Protein AF-A0A1Q4XHC7-F1 (afdb_monomer_lite)

Sequence (106 aa):
MLDNALRKAAAVWIRPDGHEPRLVWSLWRDGTLLVAVGGTEQRVPGLADGVTCTITVRSPTTHSHLVDATATAHLTEPDDDTAAALRAARLNGRPRWESVYRLEFA

Foldseek 3Di:
DVLVLLCQDQWKWKAWPPGDIDIAGWDDDPNWIKGFADDPGDDDPNQDAQTKIWIWGADPPPRHTDDTFIWGKHWDDDDPVRVVVVQVSDPDDRDDGPTMIITHTD

Structure (mmCIF, N/CA/C/O backbone):
data_AF-A0A1Q4XHC7-F1
#
_entry.id   AF-A0A1Q4XHC7-F1
#
loop_
_atom_site.group_PDB
_atom_site.id
_atom_site.type_symbol
_atom_site.label_atom_id
_atom_site.label_alt_id
_atom_site.label_comp_id
_atom_site.label_asym_id
_atom_site.label_entity_id
_atom_site.label_seq_id
_atom_site.pdbx_PDB_ins_code
_atom_site.Cartn_x
_atom_site.Cartn_y
_atom_site.Cartn_z
_atom_site.occupancy
_atom_site.B_iso_or_equiv
_atom_site.auth_seq_id
_atom_site.auth_comp_id
_atom_site.auth_asym_id
_atom_site.auth_atom_id
_atom_site.pdbx_PDB_model_num
ATOM 1 N N . MET A 1 1 ? -9.289 12.947 7.707 1.00 78.50 1 MET A N 1
ATOM 2 C CA . MET A 1 1 ? -8.138 12.576 8.569 1.00 78.50 1 MET A CA 1
ATOM 3 C C . MET A 1 1 ? -7.248 11.537 7.902 1.00 78.50 1 MET A C 1
ATOM 5 O O . MET A 1 1 ? -6.044 11.751 7.878 1.00 78.50 1 MET A O 1
ATOM 9 N N . LEU A 1 2 ? -7.827 10.476 7.321 1.00 90.88 2 LEU A N 1
ATOM 10 C CA . LEU A 1 2 ? -7.091 9.421 6.617 1.00 90.88 2 LEU A CA 1
ATOM 11 C C . LEU A 1 2 ? -6.254 9.934 5.427 1.00 90.88 2 LEU A C 1
ATOM 13 O O . LEU A 1 2 ? -5.055 9.692 5.424 1.00 90.88 2 LEU A O 1
ATOM 17 N N . ASP A 1 3 ? -6.827 10.722 4.499 1.00 93.12 3 ASP A N 1
ATOM 18 C CA . ASP A 1 3 ? -6.078 11.301 3.354 1.00 93.12 3 ASP A CA 1
ATOM 19 C C . ASP A 1 3 ? -4.820 12.059 3.807 1.00 93.12 3 ASP A C 1
ATOM 21 O O . ASP A 1 3 ? -3.714 11.759 3.373 1.00 93.12 3 ASP A O 1
ATOM 25 N N . ASN A 1 4 ? -4.966 12.986 4.761 1.00 93.69 4 ASN A N 1
ATOM 26 C CA . ASN A 1 4 ? -3.839 13.760 5.287 1.00 93.69 4 ASN A CA 1
ATOM 27 C C . ASN A 1 4 ? -2.778 12.883 5.971 1.00 93.69 4 ASN A C 1
ATOM 29 O O . ASN A 1 4 ? -1.597 13.230 5.939 1.00 93.69 4 ASN A O 1
ATOM 33 N N . ALA A 1 5 ? -3.187 11.788 6.620 1.00 94.88 5 ALA A N 1
ATOM 34 C CA . ALA A 1 5 ? -2.265 10.847 7.244 1.00 94.88 5 ALA A CA 1
ATOM 35 C C . ALA A 1 5 ? -1.504 10.039 6.182 1.00 94.88 5 ALA A C 1
ATOM 37 O O . ALA A 1 5 ? -0.280 9.981 6.239 1.00 94.88 5 ALA A O 1
ATOM 38 N N . LEU A 1 6 ? -2.204 9.497 5.181 1.00 95.81 6 LEU A N 1
ATOM 39 C CA . LEU A 1 6 ? -1.618 8.717 4.086 1.00 95.81 6 LEU A CA 1
ATOM 40 C C . LEU A 1 6 ? -0.716 9.561 3.185 1.00 95.81 6 LEU A C 1
ATOM 42 O O . LEU A 1 6 ? 0.376 9.129 2.841 1.00 95.81 6 LEU A O 1
ATOM 46 N N . ARG A 1 7 ? -1.099 10.806 2.892 1.00 94.44 7 ARG A N 1
ATOM 47 C CA . ARG A 1 7 ? -0.274 11.761 2.136 1.00 94.44 7 ARG A CA 1
ATOM 48 C C . ARG A 1 7 ? 1.074 12.045 2.800 1.00 94.44 7 ARG A C 1
ATOM 50 O O . ARG A 1 7 ? 2.046 12.337 2.113 1.00 94.44 7 ARG A O 1
ATOM 57 N N . LYS A 1 8 ? 1.129 12.004 4.135 1.00 94.00 8 LYS A N 1
ATOM 58 C CA . LYS A 1 8 ? 2.363 12.197 4.916 1.00 94.00 8 LYS A CA 1
ATOM 59 C C . LYS A 1 8 ? 3.101 10.888 5.188 1.00 94.00 8 LYS A C 1
ATOM 61 O O . LYS A 1 8 ? 4.268 10.922 5.574 1.00 94.00 8 LYS A O 1
ATOM 66 N N . ALA A 1 9 ? 2.430 9.752 5.040 1.00 92.88 9 ALA A N 1
ATOM 67 C CA . ALA A 1 9 ? 3.003 8.448 5.294 1.00 92.88 9 ALA A CA 1
ATOM 68 C C . ALA A 1 9 ? 3.813 7.989 4.076 1.00 92.88 9 ALA A C 1
ATOM 70 O O . ALA A 1 9 ? 3.265 7.710 3.016 1.00 92.88 9 ALA A O 1
ATOM 71 N N . ALA A 1 10 ? 5.130 7.864 4.241 1.00 91.31 10 ALA A N 1
ATOM 72 C CA . ALA A 1 10 ? 5.979 7.185 3.257 1.00 91.31 10 ALA A CA 1
ATOM 73 C C . ALA A 1 10 ? 5.878 5.647 3.358 1.00 91.31 10 ALA A C 1
ATOM 75 O O . ALA A 1 10 ? 6.290 4.929 2.447 1.00 91.31 10 ALA A O 1
ATOM 76 N N . ALA A 1 11 ? 5.355 5.143 4.481 1.00 96.31 11 ALA A N 1
ATOM 77 C CA . ALA A 1 11 ? 5.172 3.727 4.754 1.00 96.31 11 ALA A CA 1
ATOM 78 C C . ALA A 1 11 ? 3.938 3.482 5.629 1.00 96.31 11 ALA A C 1
ATOM 80 O O . ALA A 1 11 ? 3.597 4.301 6.487 1.00 96.31 11 ALA A O 1
ATOM 81 N N . VAL A 1 12 ? 3.312 2.323 5.443 1.00 98.06 12 VAL A N 1
ATOM 82 C CA . VAL A 1 12 ? 2.160 1.852 6.221 1.00 98.06 12 VAL A CA 1
ATOM 83 C C . VAL A 1 12 ? 2.353 0.395 6.621 1.00 98.06 12 VAL A C 1
ATOM 85 O O . VAL A 1 12 ? 3.121 -0.333 5.990 1.00 98.06 12 VAL A O 1
ATOM 88 N N . TRP A 1 13 ? 1.639 -0.059 7.647 1.00 98.50 13 TRP A N 1
ATOM 89 C CA . TRP A 1 13 ? 1.490 -1.493 7.870 1.00 98.50 13 TRP A CA 1
ATOM 90 C C . TRP A 1 13 ? 0.291 -2.004 7.085 1.00 98.50 13 TRP A C 1
ATOM 92 O O . TRP A 1 13 ? -0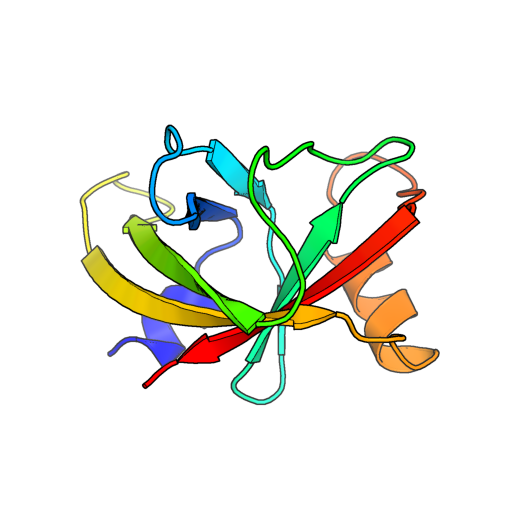.793 -1.433 7.183 1.00 98.50 13 TRP A O 1
ATOM 102 N N . ILE A 1 14 ? 0.481 -3.093 6.349 1.00 98.56 14 ILE A N 1
ATOM 103 C CA . ILE A 1 14 ? -0.588 -3.816 5.661 1.00 98.56 14 ILE A CA 1
ATOM 104 C C . ILE A 1 14 ? -0.735 -5.174 6.320 1.00 98.56 14 ILE A C 1
ATOM 106 O O . ILE A 1 14 ? 0.241 -5.916 6.434 1.00 98.56 14 ILE A O 1
ATOM 110 N N . ARG A 1 15 ? -1.961 -5.505 6.715 1.00 98.69 15 ARG A N 1
ATOM 111 C CA . ARG A 1 15 ? -2.350 -6.832 7.179 1.00 98.69 15 ARG A CA 1
ATOM 112 C C . ARG A 1 15 ? -3.452 -7.382 6.271 1.00 98.69 15 ARG A C 1
ATOM 114 O O . ARG A 1 15 ? -4.613 -7.031 6.493 1.00 98.69 15 ARG A O 1
ATOM 121 N N . PRO A 1 16 ? -3.116 -8.196 5.257 1.00 98.44 16 PRO A N 1
ATOM 122 C CA . PRO A 1 16 ? -4.117 -8.967 4.525 1.00 98.44 16 PRO A CA 1
ATOM 123 C C . PRO A 1 16 ? -4.865 -9.909 5.472 1.00 98.44 16 PRO A C 1
ATOM 125 O O . PRO A 1 16 ? -4.298 -10.347 6.479 1.00 98.44 16 PRO A O 1
ATOM 128 N N . ASP A 1 17 ? -6.127 -10.209 5.176 1.00 97.31 17 ASP A N 1
ATOM 129 C CA . ASP A 1 17 ? -6.935 -11.075 6.036 1.00 97.31 17 ASP A CA 1
ATOM 130 C C . ASP A 1 17 ? -6.278 -12.454 6.249 1.00 97.31 17 ASP A C 1
ATOM 132 O O . ASP A 1 17 ? -5.711 -13.044 5.327 1.00 97.31 17 ASP A O 1
ATOM 136 N N . GLY A 1 18 ? -6.282 -12.939 7.492 1.00 97.12 18 GLY A N 1
ATOM 137 C CA . GLY A 1 18 ? -5.613 -14.185 7.891 1.00 97.12 18 GLY A CA 1
ATOM 138 C C . GLY A 1 18 ? -4.073 -14.175 7.877 1.00 97.12 18 GLY A C 1
ATOM 139 O O . GLY A 1 18 ? -3.473 -15.234 8.055 1.00 97.12 18 GLY A O 1
ATOM 140 N N . HIS A 1 19 ? -3.418 -13.024 7.675 1.00 98.25 19 HIS A N 1
ATOM 141 C CA . HIS A 1 19 ? -1.956 -12.920 7.580 1.00 98.25 19 HIS A CA 1
ATOM 142 C C . HIS A 1 19 ? -1.352 -11.953 8.610 1.00 98.25 19 HIS A C 1
ATOM 144 O O . HIS A 1 19 ? -2.020 -11.077 9.158 1.00 98.25 19 HIS A O 1
ATOM 150 N N . GLU A 1 20 ? -0.050 -12.101 8.863 1.00 98.06 20 GLU A N 1
ATOM 151 C CA . GLU A 1 20 ? 0.720 -11.192 9.721 1.00 98.06 20 GLU A CA 1
ATOM 152 C C . GLU A 1 20 ? 0.958 -9.832 9.039 1.00 98.06 20 GLU A C 1
ATOM 154 O O . GLU A 1 20 ? 1.228 -9.789 7.833 1.00 98.06 20 GLU A O 1
ATOM 159 N N . PRO A 1 21 ? 0.946 -8.712 9.788 1.00 98.06 21 PRO A N 1
ATOM 160 C CA . PRO A 1 21 ? 1.198 -7.398 9.222 1.00 98.06 21 PRO A CA 1
ATOM 161 C C . PRO A 1 21 ? 2.632 -7.260 8.683 1.00 98.06 21 PRO A C 1
ATOM 163 O O . PRO A 1 21 ? 3.601 -7.841 9.192 1.00 98.06 21 PRO A O 1
ATOM 166 N N . ARG A 1 22 ? 2.783 -6.430 7.649 1.00 98.38 22 ARG A N 1
ATOM 167 C CA . ARG A 1 22 ? 4.069 -6.037 7.061 1.00 98.38 22 ARG A CA 1
ATOM 168 C C . ARG A 1 22 ? 4.146 -4.525 6.930 1.00 98.38 22 ARG A C 1
ATOM 170 O O . ARG A 1 22 ? 3.238 -3.912 6.378 1.00 98.38 22 ARG A O 1
ATOM 177 N N . LEU A 1 23 ? 5.235 -3.936 7.421 1.00 97.81 23 LEU A N 1
ATOM 178 C CA . LEU A 1 23 ? 5.568 -2.541 7.148 1.00 97.81 23 LEU A CA 1
ATOM 179 C C . LEU A 1 23 ? 6.111 -2.441 5.723 1.00 97.81 23 LEU A C 1
ATOM 181 O O . LEU A 1 23 ? 7.073 -3.129 5.381 1.00 97.81 23 LEU A O 1
ATOM 185 N N . VAL A 1 24 ? 5.499 -1.589 4.914 1.00 97.81 24 VAL A N 1
ATOM 186 C CA . VAL A 1 24 ? 5.828 -1.427 3.499 1.00 97.81 24 VAL A CA 1
ATOM 187 C C . VAL A 1 24 ? 5.901 0.039 3.122 1.00 97.81 24 VAL A C 1
ATOM 189 O O . VAL A 1 24 ? 5.163 0.856 3.673 1.00 97.81 24 VAL A O 1
ATOM 192 N N . TRP A 1 25 ? 6.769 0.377 2.169 1.00 97.44 25 TRP A N 1
ATOM 193 C CA . TRP A 1 25 ? 6.708 1.691 1.540 1.00 97.44 25 TRP A CA 1
ATOM 194 C C . TRP A 1 25 ? 5.490 1.755 0.616 1.00 97.44 25 TRP A C 1
ATOM 196 O O . TRP A 1 25 ? 5.077 0.748 0.034 1.00 97.44 25 TRP A O 1
ATOM 206 N N . SER A 1 26 ? 4.910 2.940 0.494 1.00 97.06 26 SER A N 1
ATOM 207 C CA . SER A 1 26 ? 3.682 3.146 -0.268 1.00 97.06 26 SER A CA 1
ATOM 208 C C . SER A 1 26 ? 3.663 4.521 -0.917 1.00 97.06 26 SER A C 1
ATOM 210 O O . SER A 1 26 ? 4.337 5.440 -0.454 1.00 97.06 26 SER A O 1
ATOM 212 N N . LEU A 1 27 ? 2.845 4.675 -1.953 1.00 97.56 27 LEU A N 1
ATOM 213 C CA . LEU A 1 27 ? 2.584 5.958 -2.595 1.00 97.56 27 LEU A CA 1
ATOM 214 C C . LEU A 1 27 ? 1.106 6.318 -2.432 1.00 97.56 27 LEU A C 1
ATOM 216 O O . LEU A 1 27 ? 0.241 5.588 -2.904 1.00 97.56 27 LEU A O 1
ATOM 220 N N . TRP A 1 28 ? 0.814 7.451 -1.795 1.00 96.44 28 TRP A N 1
ATOM 221 C CA . TRP A 1 28 ? -0.518 8.052 -1.848 1.00 96.44 28 TRP A CA 1
ATOM 222 C C . TRP A 1 28 ? -0.635 8.913 -3.102 1.00 96.44 28 TRP A C 1
ATOM 224 O O . TRP A 1 28 ? 0.118 9.877 -3.262 1.00 96.44 28 TRP A O 1
ATOM 234 N N . ARG A 1 29 ? -1.571 8.578 -3.988 1.00 93.81 29 ARG A N 1
ATOM 235 C CA . ARG A 1 29 ? -1.801 9.299 -5.240 1.00 93.81 29 ARG A CA 1
ATOM 236 C C . ARG A 1 29 ? -3.275 9.215 -5.613 1.00 93.81 29 ARG A C 1
ATOM 238 O O . ARG A 1 29 ? -3.859 8.143 -5.545 1.00 93.81 29 ARG A O 1
ATOM 245 N N . ASP A 1 30 ? -3.872 10.354 -5.959 1.00 88.62 30 ASP A N 1
ATOM 246 C CA . ASP A 1 30 ? -5.245 10.439 -6.478 1.00 88.62 30 ASP A CA 1
ATOM 247 C C . ASP A 1 30 ? -6.285 9.689 -5.618 1.00 88.62 30 ASP A C 1
ATOM 249 O O . ASP A 1 30 ? -7.111 8.925 -6.107 1.00 88.62 30 ASP A O 1
ATOM 253 N N . GLY A 1 31 ? -6.210 9.878 -4.294 1.00 89.94 31 GLY A N 1
ATOM 254 C CA . GLY A 1 31 ? -7.134 9.253 -3.337 1.00 89.94 31 GLY A CA 1
ATOM 255 C C . GLY A 1 31 ? -6.899 7.757 -3.103 1.00 89.94 31 GLY A C 1
ATOM 256 O O . GLY A 1 31 ? -7.700 7.111 -2.434 1.00 89.94 31 GLY A O 1
ATOM 257 N N . THR A 1 32 ? -5.811 7.211 -3.642 1.00 92.06 32 THR A N 1
ATOM 258 C CA . THR A 1 32 ? -5.506 5.783 -3.640 1.00 92.06 32 THR A CA 1
ATOM 259 C C . THR A 1 32 ? -4.137 5.524 -3.023 1.00 92.06 32 THR A C 1
ATOM 261 O O . THR A 1 32 ? -3.174 6.259 -3.255 1.00 92.06 32 THR A O 1
ATOM 264 N N . LEU A 1 33 ? -4.027 4.446 -2.244 1.00 97.81 33 LEU A N 1
ATOM 265 C CA . LEU A 1 33 ? -2.747 3.978 -1.726 1.00 97.81 33 LEU A CA 1
ATOM 266 C C . LEU A 1 33 ? -2.194 2.876 -2.636 1.00 97.81 33 LEU A C 1
ATOM 268 O O . LEU A 1 33 ? -2.796 1.816 -2.773 1.00 97.81 33 LEU A O 1
ATOM 272 N N . LEU A 1 34 ? -1.047 3.131 -3.255 1.00 98.25 34 LEU A N 1
ATOM 273 C CA . LEU A 1 34 ? -0.382 2.226 -4.186 1.00 98.25 34 LEU A CA 1
ATOM 274 C C . LEU A 1 34 ? 0.782 1.503 -3.509 1.00 98.25 34 LEU A C 1
ATOM 276 O O . LEU A 1 34 ? 1.587 2.117 -2.799 1.00 98.25 34 LEU A O 1
ATOM 280 N N . VAL A 1 35 ? 0.890 0.201 -3.769 1.00 98.31 35 VAL A N 1
ATOM 281 C CA . VAL A 1 35 ? 1.908 -0.677 -3.182 1.00 98.31 35 VAL A CA 1
ATOM 282 C C . VAL A 1 35 ? 2.517 -1.541 -4.278 1.00 98.31 35 VAL A C 1
ATOM 284 O O . VAL A 1 35 ? 1.844 -2.399 -4.846 1.00 98.31 35 VAL A O 1
ATOM 287 N N . ALA A 1 36 ? 3.801 -1.331 -4.561 1.00 98.25 36 ALA A N 1
ATOM 288 C CA . ALA A 1 36 ? 4.571 -2.186 -5.457 1.00 98.25 36 ALA A CA 1
ATOM 289 C C . ALA A 1 36 ? 5.180 -3.362 -4.674 1.00 98.25 36 ALA A C 1
ATOM 291 O O . ALA A 1 36 ? 5.728 -3.166 -3.584 1.00 98.25 36 ALA A O 1
ATOM 292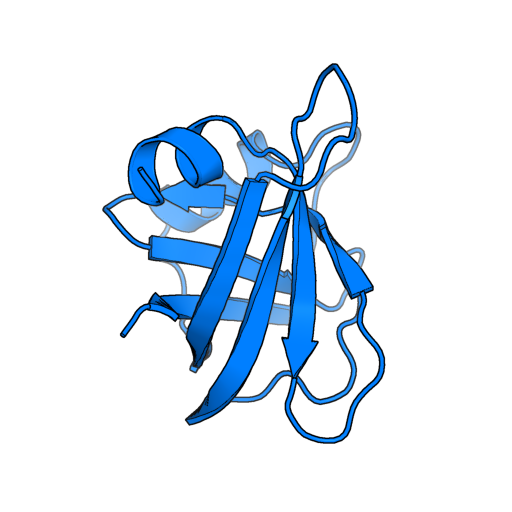 N N . VAL A 1 37 ? 5.074 -4.577 -5.217 1.00 98.19 37 VAL A N 1
ATOM 293 C CA . VAL A 1 37 ? 5.538 -5.819 -4.576 1.00 98.19 37 VAL A CA 1
ATOM 294 C C . VAL A 1 37 ? 6.284 -6.731 -5.552 1.00 98.19 37 VAL A C 1
ATOM 296 O O . VAL A 1 37 ? 6.114 -6.638 -6.770 1.00 98.19 37 VAL A O 1
ATOM 299 N N . GLY A 1 38 ? 7.093 -7.641 -5.005 1.00 97.12 38 GLY A N 1
ATOM 300 C CA . GLY A 1 38 ? 7.847 -8.630 -5.785 1.00 97.12 38 GLY A CA 1
ATOM 301 C C . GLY A 1 38 ? 9.102 -8.059 -6.451 1.00 97.12 38 GLY A C 1
ATOM 302 O O . GLY A 1 38 ? 9.421 -6.880 -6.296 1.00 97.12 38 GLY A O 1
ATOM 303 N N . GLY A 1 39 ? 9.854 -8.900 -7.165 1.00 95.75 39 GLY A N 1
ATOM 304 C CA . GLY A 1 39 ? 11.141 -8.521 -7.745 1.00 95.75 39 GLY A CA 1
ATOM 305 C C . GLY A 1 39 ? 12.155 -8.093 -6.677 1.00 95.75 39 GLY A C 1
ATOM 306 O O . GLY A 1 39 ? 12.524 -8.883 -5.806 1.00 95.75 39 GLY A O 1
ATOM 307 N N . THR A 1 40 ? 12.617 -6.842 -6.746 1.00 95.69 40 THR A N 1
ATOM 308 C CA . THR A 1 40 ? 13.493 -6.225 -5.730 1.00 95.69 40 THR A CA 1
ATOM 309 C C . THR A 1 40 ? 12.723 -5.564 -4.591 1.00 95.69 40 THR A C 1
ATOM 311 O O . THR A 1 40 ? 13.336 -5.066 -3.645 1.00 95.69 40 THR A O 1
ATOM 314 N N . GLU A 1 41 ? 11.395 -5.518 -4.684 1.00 96.69 41 GLU A N 1
ATOM 315 C CA . GLU A 1 41 ? 10.540 -4.848 -3.718 1.00 96.69 41 GLU A CA 1
ATOM 316 C C . GLU A 1 41 ? 10.047 -5.782 -2.614 1.00 96.69 41 GLU A C 1
ATOM 318 O O . GLU A 1 41 ? 10.249 -6.999 -2.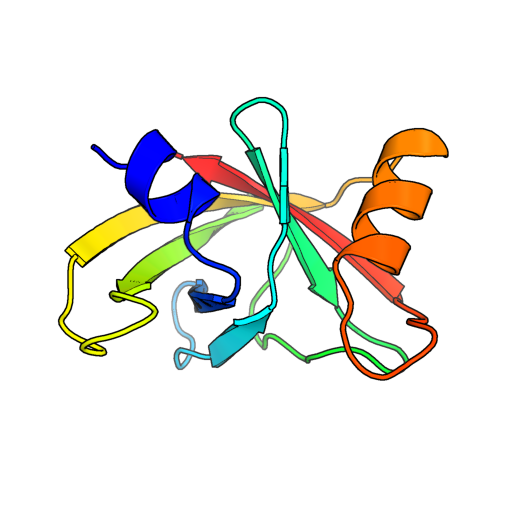605 1.00 96.69 41 GLU A O 1
ATOM 323 N N . GLN A 1 42 ? 9.406 -5.159 -1.631 1.00 96.56 42 GLN A N 1
ATOM 324 C CA . GLN A 1 42 ? 8.795 -5.820 -0.489 1.00 96.56 42 GLN A CA 1
ATOM 325 C C . GLN A 1 42 ? 7.854 -6.967 -0.889 1.00 96.56 42 GLN A C 1
ATOM 327 O O . GLN A 1 42 ? 7.184 -6.942 -1.923 1.00 96.56 42 GLN A O 1
ATOM 332 N N . ARG A 1 43 ? 7.779 -7.976 -0.017 1.00 97.31 43 ARG A N 1
ATOM 333 C CA . ARG A 1 43 ? 6.819 -9.078 -0.116 1.00 97.31 43 ARG A CA 1
ATOM 334 C C . ARG A 1 43 ? 5.733 -8.897 0.932 1.00 97.31 43 ARG A C 1
ATOM 336 O O . ARG A 1 43 ? 6.041 -8.676 2.104 1.00 97.31 43 ARG A O 1
ATOM 343 N N . VAL A 1 44 ? 4.482 -9.063 0.519 1.00 98.19 44 VAL A N 1
ATOM 344 C CA . VAL A 1 44 ? 3.311 -8.984 1.399 1.00 98.19 44 VAL A CA 1
ATOM 345 C C . VAL A 1 44 ? 2.519 -10.286 1.257 1.00 98.19 44 VAL A C 1
ATOM 347 O O . VAL A 1 44 ? 1.684 -10.392 0.362 1.00 98.19 44 VAL A O 1
ATOM 350 N N . PRO A 1 45 ? 2.817 -11.322 2.068 1.00 97.94 45 PRO A N 1
ATOM 351 C CA . PRO A 1 45 ? 2.072 -12.578 2.030 1.00 97.94 45 PRO A CA 1
ATOM 352 C C . PRO A 1 45 ? 0.574 -12.341 2.236 1.00 97.94 45 PRO A C 1
ATOM 354 O O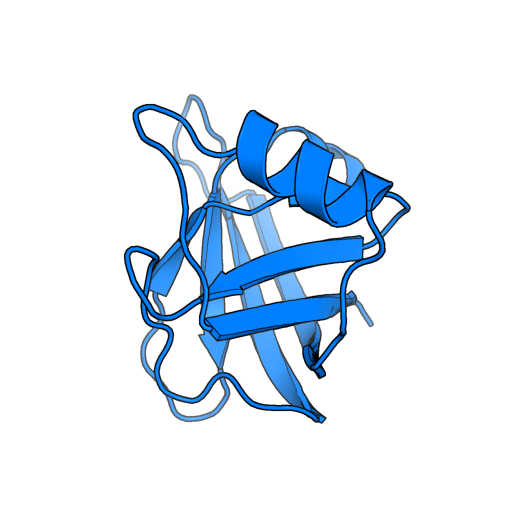 . PRO A 1 45 ? 0.198 -11.603 3.143 1.00 97.94 45 PRO A O 1
ATOM 357 N N . GLY A 1 46 ? -0.255 -12.955 1.392 1.00 97.56 46 GLY A N 1
ATOM 358 C CA . GLY A 1 46 ? -1.712 -12.811 1.432 1.00 97.56 46 GLY A CA 1
ATOM 359 C C . GLY A 1 46 ? -2.267 -11.614 0.664 1.00 97.56 46 GLY A C 1
ATOM 360 O O . GLY A 1 46 ? -3.477 -11.540 0.479 1.00 97.56 46 GLY A O 1
ATOM 361 N N . LEU A 1 47 ? -1.423 -10.694 0.182 1.00 98.25 47 LEU A N 1
ATOM 362 C CA . LEU A 1 47 ? -1.884 -9.615 -0.686 1.00 98.25 47 LEU A CA 1
ATOM 363 C C . LEU A 1 47 ? -2.192 -10.177 -2.077 1.00 98.25 47 LEU A C 1
ATOM 365 O O . LEU A 1 47 ? -1.293 -10.640 -2.780 1.00 98.25 47 LEU A O 1
ATOM 369 N N . ALA A 1 48 ? -3.463 -10.130 -2.450 1.00 98.31 48 ALA A N 1
ATOM 370 C CA . ALA A 1 48 ? -3.970 -10.556 -3.744 1.00 98.31 48 ALA A CA 1
ATOM 371 C C . ALA A 1 48 ? -5.163 -9.680 -4.146 1.00 98.31 48 ALA A C 1
ATOM 373 O O . ALA A 1 48 ? -5.693 -8.922 -3.330 1.00 98.31 48 ALA A O 1
ATOM 374 N N . ASP A 1 49 ? -5.568 -9.777 -5.411 1.00 98.50 49 ASP A N 1
ATOM 375 C CA . ASP A 1 49 ? -6.725 -9.049 -5.926 1.00 98.50 49 ASP A CA 1
ATOM 376 C C . ASP A 1 49 ? -8.005 -9.434 -5.165 1.00 98.50 49 ASP A C 1
ATOM 378 O O . ASP A 1 49 ? -8.255 -10.610 -4.897 1.00 98.50 49 ASP A O 1
ATOM 382 N N . GLY A 1 50 ? -8.790 -8.432 -4.773 1.00 98.19 50 GLY A N 1
ATOM 383 C CA . GLY A 1 50 ? -10.021 -8.573 -3.997 1.00 98.19 50 GLY A CA 1
ATOM 384 C C . GLY A 1 50 ? -9.835 -8.819 -2.496 1.00 98.19 50 GLY A C 1
ATOM 385 O O . GLY A 1 50 ? -10.829 -8.881 -1.774 1.00 98.19 50 GLY A O 1
ATOM 386 N N . VAL A 1 51 ? -8.604 -8.950 -1.988 1.00 98.25 51 VAL A N 1
ATOM 387 C CA . VAL A 1 51 ? -8.380 -9.247 -0.564 1.00 98.25 51 VAL A CA 1
ATOM 388 C C . VAL A 1 51 ? -8.585 -8.006 0.300 1.00 98.25 51 VAL A C 1
ATOM 390 O O . VAL A 1 51 ? -7.973 -6.956 0.085 1.00 98.25 51 VAL A O 1
ATOM 393 N N . THR A 1 52 ? -9.404 -8.145 1.341 1.00 98.44 52 THR A N 1
ATOM 394 C CA . THR A 1 52 ? -9.534 -7.135 2.391 1.00 98.44 52 THR A CA 1
ATOM 395 C C . THR A 1 52 ? -8.274 -7.086 3.253 1.00 98.44 52 THR A C 1
ATOM 397 O O . THR A 1 52 ? -7.740 -8.105 3.691 1.00 98.44 52 THR A O 1
ATOM 400 N N . CYS A 1 53 ? -7.807 -5.873 3.518 1.00 98.44 53 CYS A N 1
ATOM 401 C CA . CYS A 1 53 ? -6.624 -5.582 4.307 1.00 98.44 53 CYS A CA 1
ATOM 402 C C . CYS A 1 53 ? -6.964 -4.593 5.427 1.00 98.44 53 CYS A C 1
ATOM 404 O O . CYS A 1 53 ? -7.705 -3.632 5.223 1.00 98.44 53 CYS A O 1
ATOM 406 N N . THR A 1 54 ? -6.356 -4.773 6.600 1.00 98.56 54 THR A N 1
ATOM 407 C CA . THR A 1 54 ? -6.238 -3.695 7.591 1.00 98.56 54 THR A CA 1
ATOM 408 C C . THR A 1 54 ? -4.975 -2.891 7.298 1.00 98.56 54 THR A C 1
ATOM 410 O O . THR A 1 54 ? -3.881 -3.454 7.236 1.00 98.56 54 THR A O 1
ATOM 413 N N . ILE A 1 55 ? -5.123 -1.580 7.135 1.00 98.44 55 ILE A N 1
ATOM 414 C CA . ILE A 1 55 ? -4.035 -0.629 6.917 1.00 98.44 55 ILE A CA 1
ATOM 415 C C . ILE A 1 55 ? -3.844 0.192 8.185 1.00 98.44 55 ILE A C 1
ATOM 417 O O . ILE A 1 55 ? -4.720 0.974 8.552 1.00 98.44 55 ILE A O 1
ATOM 421 N N . THR A 1 56 ? -2.692 0.046 8.834 1.00 98.38 56 THR A N 1
ATOM 422 C CA . THR A 1 56 ? -2.332 0.854 10.005 1.00 98.38 56 THR A CA 1
ATOM 423 C C . THR A 1 56 ? -1.360 1.949 9.596 1.00 98.38 56 THR A C 1
ATOM 425 O O . THR A 1 56 ? -0.236 1.683 9.153 1.00 98.38 56 THR A O 1
ATOM 428 N N . VAL A 1 57 ? -1.766 3.198 9.803 1.00 98.06 57 VAL A N 1
ATOM 429 C CA . VAL A 1 57 ? -0.934 4.380 9.573 1.00 98.06 57 VAL A CA 1
ATOM 430 C C . VAL A 1 57 ? -0.352 4.845 10.902 1.00 98.06 57 VAL A C 1
ATOM 432 O O . VAL A 1 57 ? -1.060 4.992 11.902 1.00 98.06 57 VAL A O 1
ATOM 435 N N . ARG A 1 58 ? 0.958 5.098 10.916 1.00 97.31 58 ARG A N 1
ATOM 436 C CA . ARG A 1 58 ? 1.669 5.662 12.069 1.00 97.31 58 ARG A CA 1
ATOM 437 C C . ARG A 1 58 ? 2.326 6.980 11.683 1.00 97.31 58 ARG A C 1
ATOM 439 O O . ARG A 1 58 ? 2.627 7.220 10.517 1.00 97.31 58 ARG A O 1
ATOM 446 N N . SER A 1 59 ? 2.548 7.835 12.672 1.00 95.25 59 SER A N 1
ATOM 447 C CA . SER A 1 59 ? 3.244 9.105 12.490 1.00 95.25 59 SER A CA 1
ATOM 448 C C . SER A 1 59 ? 4.681 8.863 12.012 1.00 95.25 59 SER A C 1
ATOM 450 O O . SER A 1 59 ? 5.405 8.121 12.677 1.00 95.25 59 SER A O 1
ATOM 452 N N . PRO A 1 60 ? 5.140 9.497 10.919 1.00 91.88 60 PRO A N 1
ATOM 453 C CA . PRO A 1 60 ? 6.504 9.315 10.424 1.00 91.88 60 PRO A CA 1
ATOM 454 C C . PRO A 1 60 ? 7.569 9.941 11.338 1.00 91.88 60 PRO A C 1
ATOM 456 O O . PRO A 1 60 ? 8.749 9.668 11.162 1.00 91.88 60 PRO A O 1
ATOM 459 N N . THR A 1 61 ? 7.177 10.780 12.305 1.00 94.19 61 THR A N 1
ATOM 460 C CA . THR A 1 61 ? 8.108 11.460 13.220 1.00 94.19 61 THR A CA 1
ATOM 461 C C . THR A 1 61 ? 8.097 10.863 14.621 1.00 94.19 61 THR A C 1
ATOM 463 O O . THR A 1 61 ? 9.147 10.613 15.200 1.00 94.19 61 THR A O 1
ATOM 466 N N . THR A 1 62 ? 6.910 10.630 15.182 1.00 95.75 62 THR A N 1
ATOM 467 C CA . THR A 1 62 ? 6.745 10.137 16.562 1.00 95.75 62 THR A CA 1
ATOM 468 C C . THR A 1 62 ? 6.521 8.634 16.627 1.00 95.75 62 THR A C 1
ATOM 470 O O . THR A 1 62 ? 6.508 8.061 17.713 1.00 95.75 62 THR A O 1
ATOM 473 N N . HIS A 1 63 ? 6.267 7.997 15.481 1.00 92.62 63 HIS A N 1
ATOM 474 C CA . HIS A 1 63 ? 5.849 6.602 15.374 1.00 92.62 63 HIS A CA 1
ATOM 475 C C . HIS A 1 63 ? 4.578 6.279 16.171 1.00 92.62 63 HIS A C 1
ATOM 477 O O . HIS A 1 63 ? 4.269 5.111 16.358 1.00 92.62 63 HIS A O 1
ATOM 483 N N . SER A 1 64 ? 3.804 7.260 16.640 1.00 96.31 64 SER A N 1
ATOM 484 C CA . SER A 1 64 ? 2.524 6.986 17.295 1.00 96.31 64 SER A CA 1
ATOM 485 C C . SER A 1 64 ? 1.524 6.406 16.295 1.00 96.31 64 SER A C 1
ATOM 487 O O . SER A 1 64 ? 1.567 6.723 15.104 1.00 96.31 64 SER A O 1
ATOM 489 N N . HIS A 1 65 ? 0.614 5.557 16.770 1.00 97.25 65 HIS A N 1
ATOM 490 C CA . HIS A 1 65 ? -0.540 5.130 15.975 1.00 97.25 65 HIS A CA 1
ATOM 491 C C . HIS A 1 65 ? -1.392 6.349 15.596 1.00 97.25 65 HIS A C 1
ATOM 493 O O . HIS A 1 65 ? -1.532 7.268 16.404 1.00 97.25 65 HIS A O 1
ATOM 499 N N . LEU A 1 66 ? -1.882 6.383 14.355 1.00 96.62 66 LEU A N 1
ATOM 500 C CA . LEU A 1 66 ? -2.774 7.439 13.873 1.00 96.62 66 LEU A CA 1
ATOM 501 C C . LEU A 1 66 ? -4.155 6.891 13.523 1.00 96.62 66 LEU A C 1
ATOM 503 O O . LEU A 1 66 ? -5.156 7.469 13.936 1.00 96.62 66 LEU A O 1
ATOM 507 N N . VAL A 1 67 ? -4.217 5.823 12.724 1.00 96.62 67 VAL A N 1
ATOM 508 C CA . VAL A 1 67 ? -5.483 5.241 12.264 1.00 96.62 67 VAL A CA 1
ATOM 509 C C . VAL A 1 67 ? -5.279 3.808 11.783 1.00 96.62 67 VAL A C 1
ATOM 511 O O . VAL A 1 67 ? -4.261 3.508 11.158 1.00 96.62 67 VAL A O 1
ATOM 514 N N . ASP A 1 68 ? -6.279 2.966 12.035 1.00 97.38 68 ASP A N 1
ATOM 515 C CA . ASP A 1 68 ? -6.492 1.703 11.332 1.00 97.38 68 ASP A CA 1
ATOM 516 C C . ASP A 1 68 ? -7.674 1.878 10.383 1.00 97.38 68 ASP A C 1
ATOM 518 O O . ASP A 1 68 ? -8.740 2.338 10.793 1.00 97.38 68 ASP A O 1
ATOM 522 N N . ALA A 1 69 ? -7.483 1.542 9.114 1.00 97.06 69 ALA A N 1
ATOM 523 C CA . ALA A 1 69 ? -8.516 1.636 8.094 1.00 97.06 69 ALA A CA 1
ATOM 524 C C . ALA A 1 69 ? -8.605 0.327 7.315 1.00 97.06 69 ALA A C 1
ATOM 526 O O . ALA A 1 69 ? -7.596 -0.334 7.073 1.00 97.06 69 ALA A O 1
ATOM 527 N N . THR A 1 70 ? -9.816 -0.046 6.917 1.00 97.88 70 THR A N 1
ATOM 528 C CA . THR A 1 70 ? -10.026 -1.211 6.056 1.00 97.88 70 THR A CA 1
ATOM 529 C C . THR A 1 70 ? -9.916 -0.776 4.602 1.00 97.88 70 THR A C 1
ATOM 531 O O . THR A 1 70 ? -10.465 0.260 4.228 1.00 97.88 70 THR A O 1
ATOM 534 N N . ALA A 1 71 ? -9.209 -1.560 3.796 1.00 97.69 71 ALA A N 1
ATOM 535 C CA . ALA A 1 71 ? -9.107 -1.350 2.361 1.00 97.69 71 ALA A CA 1
ATOM 536 C C . ALA A 1 71 ? -9.222 -2.675 1.607 1.00 97.69 71 ALA A C 1
ATOM 538 O O . ALA A 1 71 ? -8.805 -3.714 2.115 1.00 97.69 71 ALA A O 1
ATOM 539 N N . THR A 1 72 ? -9.738 -2.635 0.385 1.00 98.31 72 THR A N 1
ATOM 540 C CA . THR A 1 72 ? -9.696 -3.767 -0.543 1.00 98.31 72 THR A CA 1
ATOM 541 C C . THR A 1 72 ? -8.513 -3.585 -1.480 1.00 98.31 72 THR A C 1
ATOM 543 O O . THR A 1 72 ? -8.331 -2.518 -2.069 1.00 98.31 72 THR A O 1
ATOM 546 N N . ALA A 1 73 ? -7.677 -4.612 -1.591 1.00 98.50 73 ALA A N 1
ATOM 547 C CA . ALA A 1 73 ? -6.582 -4.621 -2.542 1.00 98.50 73 ALA A CA 1
ATOM 548 C C . ALA A 1 73 ? -7.106 -4.967 -3.933 1.00 98.50 73 ALA A C 1
ATOM 550 O O . ALA A 1 73 ? -7.801 -5.963 -4.101 1.00 98.50 73 ALA A O 1
ATOM 551 N N . HIS A 1 74 ? -6.729 -4.178 -4.933 1.00 98.44 74 HIS A N 1
ATOM 552 C CA . HIS A 1 74 ? -6.978 -4.495 -6.331 1.00 98.44 74 HI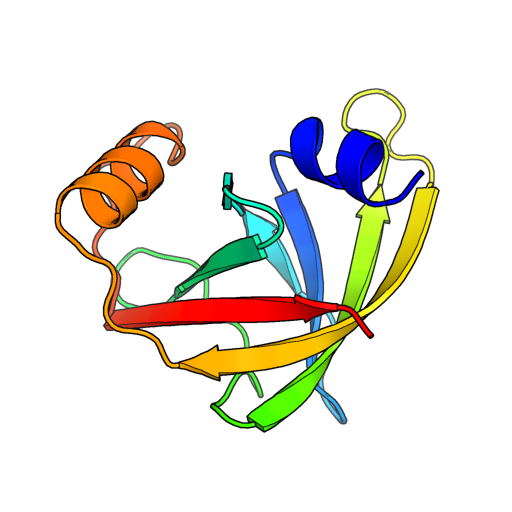S A CA 1
ATOM 553 C C . HIS A 1 74 ? -5.666 -4.5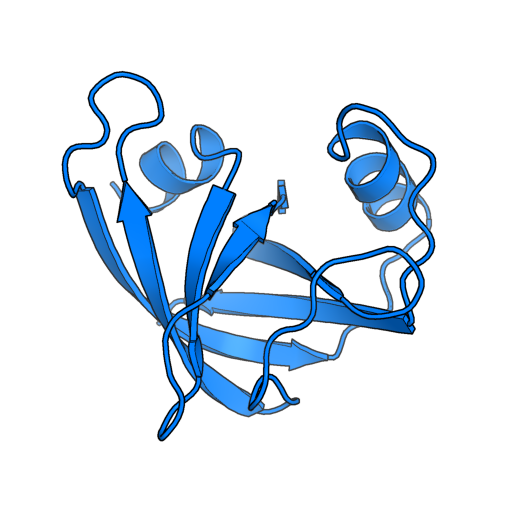38 -7.094 1.00 98.44 74 HIS A C 1
ATOM 555 O O . HIS A 1 74 ? -4.874 -3.592 -7.018 1.00 98.44 74 HIS A O 1
ATOM 561 N N . LEU A 1 75 ? -5.430 -5.624 -7.824 1.00 98.50 75 LEU A N 1
ATOM 562 C CA . LEU A 1 75 ? -4.297 -5.704 -8.736 1.00 98.50 75 LEU A CA 1
ATOM 563 C C . LEU A 1 75 ? -4.512 -4.686 -9.858 1.00 98.50 75 LEU A C 1
ATOM 565 O O . LEU A 1 75 ? -5.596 -4.600 -10.432 1.00 98.50 75 LEU A O 1
ATOM 569 N N . THR A 1 76 ? -3.489 -3.896 -10.161 1.00 97.62 76 THR A N 1
ATOM 570 C CA . THR A 1 76 ? -3.580 -2.865 -11.192 1.00 97.62 76 THR A CA 1
ATOM 571 C C . THR A 1 76 ? -2.323 -2.845 -12.040 1.00 97.62 76 THR A C 1
ATOM 573 O O . THR A 1 76 ? -1.210 -3.040 -11.547 1.00 97.62 76 THR A O 1
ATOM 576 N N . GLU A 1 77 ? -2.501 -2.543 -13.319 1.00 97.38 77 GLU A N 1
ATOM 577 C CA . GLU A 1 77 ? -1.403 -2.139 -14.185 1.00 97.38 77 GLU A CA 1
ATOM 578 C C . GLU A 1 77 ? -1.255 -0.618 -14.051 1.00 97.38 77 GLU A C 1
ATOM 580 O O . GLU A 1 77 ? -2.202 0.107 -14.361 1.00 97.38 77 GLU A O 1
ATOM 585 N N . PRO A 1 78 ? -0.141 -0.106 -13.498 1.00 96.88 78 PRO A N 1
ATOM 586 C CA . PRO A 1 78 ? 0.066 1.332 -13.420 1.00 96.88 78 PRO A CA 1
ATOM 587 C C . PRO A 1 78 ? 0.348 1.887 -14.819 1.00 96.88 78 PRO A C 1
ATOM 589 O O . PRO A 1 78 ? 1.136 1.307 -15.567 1.00 96.88 78 PRO A O 1
ATOM 592 N N . ASP A 1 79 ? -0.238 3.038 -15.143 1.00 97.25 79 ASP A N 1
ATOM 593 C CA . ASP A 1 79 ? 0.173 3.808 -16.317 1.00 97.25 79 ASP A CA 1
ATOM 594 C C . ASP A 1 79 ? 1.607 4.355 -16.164 1.00 97.25 79 ASP A C 1
ATOM 596 O O . ASP A 1 79 ? 2.236 4.253 -15.102 1.00 97.25 79 ASP A O 1
ATOM 600 N N . ASP A 1 80 ? 2.150 4.931 -17.239 1.00 98.00 80 ASP A N 1
ATOM 601 C CA . ASP A 1 80 ? 3.537 5.407 -17.268 1.00 98.00 80 ASP A CA 1
ATOM 602 C C . ASP A 1 80 ? 3.826 6.466 -16.196 1.00 98.00 80 ASP A C 1
ATOM 604 O O . ASP A 1 80 ? 4.895 6.449 -15.577 1.00 98.00 80 ASP A O 1
ATOM 608 N N . ASP A 1 81 ? 2.871 7.360 -15.938 1.00 97.69 81 ASP A N 1
ATOM 609 C CA . ASP A 1 81 ? 3.004 8.423 -14.940 1.00 97.69 81 ASP A CA 1
ATOM 610 C C . ASP A 1 81 ? 2.975 7.856 -13.509 1.00 97.69 81 ASP A C 1
ATOM 612 O O . ASP A 1 81 ? 3.839 8.150 -12.677 1.00 97.69 81 ASP A O 1
ATOM 616 N N . THR A 1 82 ? 2.050 6.943 -13.220 1.00 97.38 82 THR A N 1
ATOM 617 C CA . THR A 1 82 ? 1.978 6.227 -11.943 1.00 97.38 82 THR A CA 1
ATOM 618 C C . THR A 1 82 ? 3.234 5.392 -11.711 1.00 97.38 82 THR A C 1
ATOM 620 O O . THR A 1 82 ? 3.806 5.411 -10.617 1.00 97.38 82 THR A O 1
ATOM 623 N N . ALA A 1 83 ? 3.727 4.704 -12.741 1.00 97.69 83 ALA A N 1
ATOM 624 C CA . ALA A 1 83 ? 4.967 3.946 -12.672 1.00 97.69 83 ALA A CA 1
ATOM 625 C C . ALA A 1 83 ? 6.185 4.860 -12.443 1.00 97.69 83 ALA A C 1
ATOM 627 O O . ALA A 1 83 ? 7.081 4.514 -11.669 1.00 97.69 83 ALA A O 1
ATOM 628 N N . ALA A 1 84 ? 6.246 6.033 -13.078 1.00 97.31 84 ALA A N 1
ATOM 629 C CA . ALA A 1 84 ? 7.295 7.021 -12.828 1.00 97.31 84 ALA A CA 1
ATOM 630 C C . ALA A 1 84 ? 7.247 7.545 -11.384 1.00 97.31 84 ALA A C 1
ATOM 632 O O . ALA A 1 84 ? 8.280 7.584 -10.710 1.00 97.31 84 ALA A O 1
ATOM 633 N N . ALA A 1 85 ? 6.056 7.857 -10.872 1.00 96.81 85 ALA A N 1
ATOM 634 C CA . ALA A 1 85 ? 5.866 8.309 -9.497 1.00 96.81 85 ALA A CA 1
ATOM 635 C C . ALA A 1 85 ? 6.250 7.239 -8.464 1.00 96.81 85 ALA A C 1
ATOM 637 O O . ALA A 1 85 ? 6.929 7.554 -7.488 1.00 96.81 85 ALA A O 1
ATOM 638 N N . LEU A 1 86 ? 5.902 5.967 -8.691 1.00 97.50 86 LEU A N 1
ATOM 639 C CA . LEU A 1 86 ? 6.339 4.853 -7.839 1.00 97.50 86 LEU A CA 1
ATOM 640 C C . LEU A 1 86 ? 7.869 4.728 -7.806 1.00 97.50 86 LEU A C 1
ATOM 642 O O . LEU A 1 86 ? 8.451 4.551 -6.736 1.00 97.50 86 LEU A O 1
ATOM 646 N N . ARG A 1 87 ? 8.539 4.871 -8.960 1.00 96.81 87 ARG A N 1
ATOM 647 C CA . ARG A 1 87 ? 10.013 4.872 -9.025 1.00 96.81 87 ARG A CA 1
ATOM 648 C C . ARG A 1 87 ? 10.620 6.045 -8.266 1.00 96.81 87 ARG A C 1
ATOM 650 O O . ARG A 1 87 ? 11.628 5.850 -7.597 1.00 96.81 87 ARG A O 1
ATOM 657 N N . ALA A 1 88 ? 10.017 7.229 -8.354 1.00 95.50 88 ALA A N 1
ATOM 658 C CA . ALA A 1 88 ? 10.482 8.422 -7.649 1.00 95.50 88 ALA A CA 1
ATOM 659 C C . ALA A 1 88 ? 10.259 8.337 -6.128 1.00 95.50 88 ALA A C 1
ATOM 661 O O . ALA A 1 88 ? 11.104 8.787 -5.358 1.00 95.50 88 ALA A O 1
ATOM 662 N N . ALA A 1 89 ? 9.147 7.738 -5.691 1.00 94.81 89 ALA A N 1
ATOM 663 C CA . ALA A 1 89 ? 8.834 7.537 -4.277 1.00 94.81 89 ALA A CA 1
ATOM 664 C C . ALA A 1 89 ? 9.753 6.502 -3.610 1.00 94.81 89 ALA A C 1
ATOM 666 O O . ALA A 1 89 ? 9.999 6.568 -2.402 1.00 94.81 89 ALA A O 1
ATOM 667 N N . ARG A 1 90 ? 10.292 5.550 -4.384 1.00 95.69 90 ARG A N 1
ATOM 668 C CA . ARG A 1 90 ? 11.241 4.569 -3.866 1.00 95.69 90 ARG A CA 1
ATOM 669 C C . ARG A 1 90 ? 12.584 5.221 -3.550 1.00 95.69 90 ARG A C 1
ATOM 671 O O . ARG A 1 90 ? 13.427 5.433 -4.418 1.00 95.69 90 ARG A O 1
ATOM 678 N N . LEU A 1 91 ? 12.829 5.433 -2.263 1.00 89.81 91 LEU A N 1
ATOM 679 C CA . LEU A 1 91 ? 14.129 5.892 -1.778 1.00 89.81 91 LEU A CA 1
ATOM 680 C C . LEU A 1 91 ? 15.207 4.819 -1.992 1.00 89.81 91 LEU A C 1
ATOM 682 O O . LEU A 1 91 ? 14.931 3.629 -1.865 1.00 89.81 91 LEU A O 1
ATOM 686 N N . ASN A 1 92 ? 16.451 5.235 -2.230 1.00 87.75 92 ASN A N 1
ATOM 687 C CA . ASN A 1 92 ? 17.649 4.383 -2.167 1.00 87.75 92 ASN A CA 1
ATOM 688 C C . ASN A 1 92 ? 17.654 3.146 -3.088 1.00 87.75 92 ASN A C 1
ATOM 690 O O . ASN A 1 92 ? 18.107 2.074 -2.688 1.00 87.75 92 ASN A O 1
ATOM 694 N N . GLY A 1 93 ? 17.183 3.268 -4.328 1.00 87.31 93 GLY A N 1
ATOM 695 C CA . GLY A 1 93 ? 17.281 2.171 -5.289 1.00 87.31 93 GLY A CA 1
ATOM 696 C C . GLY A 1 93 ? 16.616 2.468 -6.624 1.00 87.31 93 GLY A C 1
ATOM 697 O O . GLY A 1 93 ? 16.078 3.548 -6.845 1.00 87.31 93 GLY A O 1
ATOM 698 N N . ARG A 1 94 ? 16.658 1.483 -7.524 1.00 91.50 94 ARG A N 1
ATOM 699 C CA . ARG A 1 94 ? 15.865 1.473 -8.758 1.00 91.50 94 ARG A CA 1
ATOM 700 C C . ARG A 1 94 ? 14.890 0.305 -8.666 1.00 91.50 94 ARG A C 1
ATOM 702 O O . ARG A 1 94 ? 15.338 -0.829 -8.849 1.00 91.50 94 ARG A O 1
ATOM 709 N N . PRO A 1 95 ? 13.611 0.549 -8.349 1.00 94.56 95 PRO A N 1
ATOM 710 C CA . PRO A 1 95 ? 12.704 -0.544 -8.061 1.00 94.56 95 PRO A CA 1
ATOM 711 C C . PRO A 1 95 ? 12.380 -1.354 -9.313 1.00 94.56 95 PRO A C 1
ATOM 713 O O . PRO A 1 95 ? 12.164 -0.805 -10.398 1.00 94.56 95 PRO A O 1
ATOM 716 N N . ARG A 1 96 ? 12.320 -2.672 -9.137 1.00 96.00 96 ARG A N 1
ATOM 717 C CA . ARG A 1 96 ? 11.718 -3.623 -10.071 1.00 96.00 96 ARG A CA 1
ATOM 718 C C . ARG A 1 96 ? 10.669 -4.407 -9.301 1.00 96.00 96 ARG A C 1
ATOM 720 O O . ARG A 1 96 ? 11.024 -5.185 -8.424 1.00 96.00 96 ARG A O 1
ATOM 727 N N . TRP A 1 97 ? 9.406 -4.189 -9.632 1.00 97.44 97 TRP A N 1
ATOM 728 C CA . TRP A 1 97 ? 8.274 -4.899 -9.046 1.00 97.44 97 TRP A CA 1
ATOM 729 C C . TRP A 1 97 ? 7.699 -5.911 -10.035 1.00 97.44 97 TRP A C 1
ATOM 731 O O . TRP A 1 97 ? 7.875 -5.783 -11.246 1.00 97.44 97 TRP A O 1
ATOM 741 N N . GLU A 1 98 ? 6.993 -6.899 -9.503 1.00 98.00 98 GLU A N 1
ATOM 742 C CA . GLU A 1 98 ? 6.214 -7.869 -10.280 1.00 98.00 98 GLU A CA 1
ATOM 743 C C . GLU A 1 98 ? 4.744 -7.454 -10.369 1.00 98.00 98 GLU A C 1
ATOM 745 O O . GLU A 1 98 ? 4.061 -7.768 -11.339 1.00 98.00 98 GLU A O 1
ATOM 750 N N . SER A 1 99 ? 4.236 -6.744 -9.360 1.00 98.19 99 SER A N 1
ATOM 751 C CA . SER A 1 99 ? 2.831 -6.340 -9.294 1.00 98.19 99 SER A CA 1
ATOM 752 C C . SER A 1 99 ? 2.668 -5.039 -8.522 1.00 98.19 99 SER A C 1
ATOM 754 O O . SER A 1 99 ? 3.466 -4.724 -7.634 1.00 98.19 99 SER A O 1
ATOM 756 N N . VAL A 1 100 ? 1.612 -4.297 -8.844 1.00 98.56 100 VAL A N 1
ATOM 757 C CA . VAL A 1 100 ? 1.183 -3.115 -8.095 1.00 98.56 100 VAL A CA 1
ATOM 758 C C . VAL A 1 100 ? -0.257 -3.320 -7.660 1.00 98.56 100 VAL A C 1
ATOM 760 O O . VAL A 1 100 ? -1.101 -3.730 -8.451 1.00 98.56 100 VAL A O 1
ATOM 763 N N . TYR A 1 101 ? -0.528 -3.022 -6.396 1.00 98.69 101 TYR A N 1
ATOM 764 C CA . TYR A 1 101 ? -1.872 -3.040 -5.844 1.00 98.69 101 TYR A CA 1
ATOM 765 C C . TYR A 1 101 ? -2.321 -1.622 -5.529 1.00 98.69 101 TYR A C 1
ATOM 767 O O . TYR A 1 101 ? -1.572 -0.855 -4.917 1.00 98.69 101 TYR A O 1
ATOM 775 N N . ARG A 1 102 ? -3.555 -1.296 -5.915 1.00 98.19 102 ARG A N 1
ATOM 776 C CA . ARG A 1 102 ? -4.287 -0.153 -5.375 1.00 98.19 102 ARG A CA 1
ATOM 777 C C . ARG A 1 102 ? -5.097 -0.615 -4.170 1.00 98.19 102 ARG A C 1
ATOM 779 O O . ARG A 1 102 ? -5.812 -1.608 -4.256 1.00 98.19 102 ARG A O 1
ATOM 786 N N . LEU A 1 103 ? -4.965 0.075 -3.047 1.00 98.00 103 LEU A N 1
ATOM 787 C CA . LEU A 1 103 ? -5.755 -0.181 -1.850 1.00 98.00 103 LEU A CA 1
ATOM 788 C C . LEU A 1 103 ? -6.871 0.855 -1.787 1.00 98.00 103 LEU A C 1
ATOM 790 O O . LEU A 1 103 ? -6.616 2.044 -1.573 1.00 98.00 103 LEU A O 1
ATOM 794 N N . GLU A 1 104 ? -8.093 0.392 -2.014 1.00 95.81 104 GLU A N 1
ATOM 795 C CA . GLU A 1 104 ? -9.296 1.215 -2.000 1.00 95.81 104 GLU A CA 1
ATOM 796 C C . GLU A 1 104 ? -9.939 1.155 -0.616 1.00 95.81 104 GLU A C 1
ATOM 798 O O . GLU A 1 104 ? -10.303 0.080 -0.141 1.00 95.81 104 GLU A O 1
ATOM 803 N N . PHE A 1 105 ? -10.022 2.304 0.053 1.00 94.38 105 PHE A N 1
ATOM 804 C CA . PHE A 1 105 ? -10.580 2.415 1.400 1.00 94.38 105 PHE A CA 1
ATOM 805 C C . PHE A 1 105 ? -12.109 2.461 1.352 1.00 94.38 105 PHE A C 1
ATOM 807 O O . PHE A 1 105 ? -12.670 3.093 0.458 1.00 94.38 105 PHE A O 1
ATOM 814 N N . ALA A 1 106 ? -12.750 1.799 2.319 1.00 83.69 106 ALA A N 1
ATOM 815 C CA . ALA A 1 106 ? -14.202 1.832 2.511 1.00 83.69 106 ALA A CA 1
ATOM 816 C C . ALA A 1 106 ? -14.701 3.164 3.097 1.00 83.69 106 ALA A C 1
ATOM 818 O O . ALA A 1 106 ? -13.920 3.830 3.822 1.00 83.69 106 ALA A O 1
#

Secondary structure (DSSP, 8-state):
-HHHHHHH-SEEEEEETTS--EEEE-EEETTEEEEEESTTS---TT--TT-EEEEEEE-TTT--EEEEEEEEEEEE---HHHHHHHHHHSTTS----SEEEEEEE-

pLDDT: mean 96.12, std 3.29, range [78.5, 98.69]

Radius of gyration: 12.68 Å; chains: 1; bounding box: 32×28×35 Å